Protein AF-A0A316B653-F1 (afdb_monomer_lite)

Secondary structure (DSSP, 8-state):
--------PPPPHHHHHHHHHHHHHHHHS-TT-HHHHHHHHHHHHHHHTTSS-HHHHHHHHHHHHHHHHHTT-

Sequence (73 aa):
IGTNVPRRSKFQDEEIDNMENIILSCSKSNSSDAAISTILMEEMPAYFLGQKDLDAVIKIAQDRAQKVLDERG

Radius of gyration: 19.09 Å; chains: 1; bounding box: 49×30×49 Å

pLDDT: mean 75.76, std 13.11, range [44.09, 90.44]

Foldseek 3Di:
DDDPDPPDPDPDPVNVVVVVVVVVVVVPPPPPPVQLVVLLVVLVVCCVVVVDPPVVSVVSSVVSVVVVVVVVD

Structure (mmCIF, N/CA/C/O backbone):
data_AF-A0A316B653-F1
#
_entry.id   AF-A0A316B653-F1
#
loop_
_atom_site.group_PDB
_atom_site.id
_atom_site.type_symbol
_atom_site.label_atom_id
_atom_site.label_alt_id
_atom_site.label_comp_id
_atom_site.label_asym_id
_atom_site.label_entity_id
_atom_site.label_seq_id
_atom_site.pdbx_PDB_ins_code
_atom_site.Cartn_x
_atom_site.Cartn_y
_atom_site.Cartn_z
_atom_site.occupancy
_atom_site.B_iso_or_equiv
_atom_site.auth_seq_id
_atom_site.auth_comp_id
_atom_site.auth_asym_id
_atom_site.auth_atom_id
_atom_site.pdbx_PDB_model_num
ATOM 1 N N . ILE A 1 1 ? -33.209 2.982 40.796 1.00 44.50 1 ILE A N 1
ATOM 2 C CA . ILE A 1 1 ? -33.217 2.247 39.509 1.00 44.50 1 ILE A CA 1
ATOM 3 C C . ILE A 1 1 ? -31.756 1.984 39.167 1.00 44.50 1 ILE A C 1
ATOM 5 O O . ILE A 1 1 ? -31.042 2.934 38.886 1.00 44.50 1 ILE A O 1
ATOM 9 N N . GLY A 1 2 ? -31.276 0.756 39.382 1.00 44.09 2 GLY A N 1
ATOM 10 C CA . GLY A 1 2 ? -29.864 0.403 39.205 1.00 44.09 2 GLY A CA 1
ATOM 11 C C . GLY A 1 2 ? -29.532 0.240 37.727 1.00 44.09 2 GLY A C 1
ATOM 12 O O . GLY A 1 2 ? -30.209 -0.508 37.024 1.00 44.09 2 GLY A O 1
ATOM 13 N N . THR A 1 3 ? -28.521 0.956 37.246 1.00 50.78 3 THR A N 1
ATOM 14 C CA . THR A 1 3 ? -28.025 0.826 35.878 1.00 50.78 3 THR A CA 1
ATOM 15 C C . THR A 1 3 ? -27.229 -0.472 35.759 1.00 50.78 3 THR A C 1
ATOM 17 O O . THR A 1 3 ? -26.176 -0.650 36.368 1.00 50.78 3 THR A O 1
ATOM 20 N N . ASN A 1 4 ? -27.765 -1.413 34.986 1.00 54.53 4 ASN A N 1
ATOM 21 C CA . ASN A 1 4 ? -27.089 -2.647 34.617 1.00 54.53 4 ASN A CA 1
ATOM 22 C C . ASN A 1 4 ? -26.060 -2.300 33.530 1.00 54.53 4 ASN A C 1
ATOM 24 O O . ASN A 1 4 ? -26.384 -2.266 32.347 1.00 54.53 4 ASN A O 1
ATOM 28 N N . VAL A 1 5 ? -24.847 -1.921 33.942 1.00 62.31 5 VAL A N 1
ATOM 29 C CA . VAL A 1 5 ? -23.720 -1.746 33.018 1.00 62.31 5 VAL A CA 1
ATOM 30 C C . VAL A 1 5 ? -23.310 -3.149 32.564 1.00 62.31 5 VAL A C 1
ATOM 32 O O . VAL A 1 5 ? -22.862 -3.928 33.412 1.00 62.31 5 VAL A O 1
ATOM 35 N N . PRO A 1 6 ? -23.468 -3.521 31.279 1.00 52.88 6 PRO A N 1
ATOM 36 C CA . PRO A 1 6 ? -23.024 -4.826 30.818 1.00 52.88 6 PRO A CA 1
ATOM 37 C C . PRO A 1 6 ? -21.522 -4.923 31.076 1.00 52.88 6 PRO A C 1
ATOM 39 O O . PRO A 1 6 ? -20.753 -4.030 30.708 1.00 52.88 6 PRO A O 1
ATOM 42 N N . ARG A 1 7 ? -21.109 -5.981 31.785 1.00 59.97 7 ARG A N 1
ATOM 43 C CA . ARG A 1 7 ? -19.694 -6.256 32.034 1.00 59.97 7 ARG A CA 1
ATOM 44 C C . ARG A 1 7 ? -18.995 -6.249 30.680 1.00 59.97 7 ARG A C 1
ATOM 46 O O . ARG A 1 7 ? -19.377 -7.030 29.815 1.00 59.97 7 ARG A O 1
ATOM 53 N N . ARG A 1 8 ? -18.006 -5.361 30.519 1.00 60.00 8 ARG A N 1
ATOM 54 C CA . ARG A 1 8 ? -17.049 -5.373 29.405 1.00 60.00 8 ARG A CA 1
ATOM 55 C C . ARG A 1 8 ? -16.703 -6.832 29.126 1.00 60.00 8 ARG A C 1
ATOM 57 O O . ARG A 1 8 ? -16.135 -7.476 30.012 1.00 60.00 8 ARG A O 1
ATOM 64 N N . SER A 1 9 ? -17.111 -7.350 27.969 1.00 63.47 9 SER A N 1
ATOM 65 C CA . SER A 1 9 ? -16.671 -8.657 27.499 1.00 63.47 9 SER A CA 1
ATOM 66 C C . SER A 1 9 ? -15.156 -8.662 27.640 1.00 63.47 9 SER A C 1
ATOM 68 O O . SER A 1 9 ? -14.483 -7.782 27.101 1.00 63.47 9 SER A O 1
ATOM 70 N N . LYS A 1 10 ? -14.630 -9.544 28.493 1.00 64.69 10 LYS A N 1
ATOM 71 C CA . LYS A 1 10 ? -13.189 -9.759 28.522 1.00 64.69 10 LYS A CA 1
ATOM 72 C C . LYS A 1 10 ? -12.852 -10.341 27.159 1.00 64.69 10 LYS A C 1
ATOM 74 O O . LYS A 1 10 ? -13.519 -11.290 26.753 1.00 64.69 10 LYS A O 1
ATOM 79 N N . PHE A 1 11 ? -11.892 -9.730 26.474 1.00 65.25 11 PHE A N 1
ATOM 80 C CA . PHE A 1 11 ? -11.318 -10.345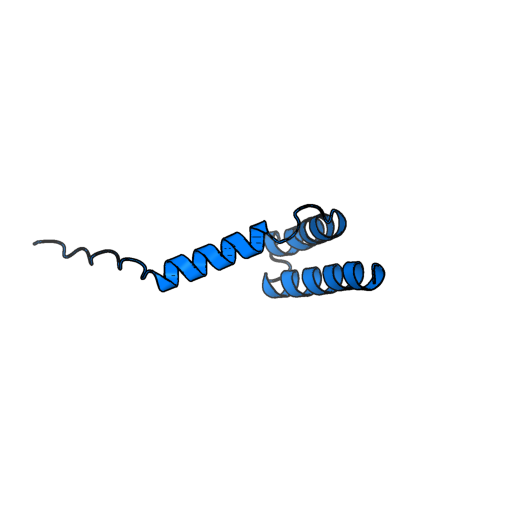 25.289 1.00 65.25 11 PHE A CA 1
ATOM 81 C C . PHE A 1 11 ? -10.839 -11.735 25.685 1.00 65.25 11 PHE A C 1
ATOM 83 O O . PHE A 1 11 ? -10.203 -11.890 26.733 1.00 65.25 11 PHE A O 1
ATOM 90 N N . GLN A 1 12 ? -11.239 -12.727 24.905 1.00 79.50 12 GLN A N 1
ATOM 91 C CA . GLN A 1 12 ? -10.754 -14.081 25.076 1.00 79.50 12 GLN A CA 1
ATOM 92 C C . GLN A 1 12 ? -9.272 -14.118 24.726 1.00 79.50 12 GLN A C 1
ATOM 94 O O . GLN A 1 12 ? -8.804 -13.320 23.912 1.00 79.50 12 GLN A O 1
ATOM 99 N N . ASP A 1 13 ? -8.544 -15.054 25.326 1.00 80.44 13 ASP A N 1
ATOM 100 C CA . ASP A 1 13 ? -7.101 -15.192 25.107 1.00 80.44 13 ASP A CA 1
ATOM 101 C C . ASP A 1 13 ? -6.778 -15.325 23.606 1.00 80.44 13 ASP A C 1
ATOM 103 O O . ASP A 1 13 ? -5.866 -14.676 23.113 1.00 80.44 13 ASP A O 1
ATOM 107 N N . GLU A 1 14 ? -7.628 -16.021 22.843 1.00 76.75 14 GLU A N 1
ATOM 108 C CA . GLU A 1 14 ? -7.516 -16.131 21.382 1.00 76.75 14 GLU A CA 1
ATOM 109 C C . GLU A 1 14 ? -7.612 -14.776 20.657 1.00 76.75 14 GLU A C 1
ATOM 111 O O . GLU A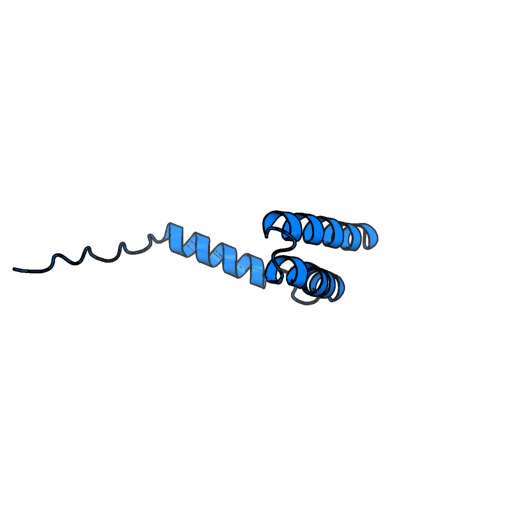 1 14 ? -6.899 -14.537 19.686 1.00 76.75 14 GLU A O 1
ATOM 116 N N . GLU A 1 15 ? -8.463 -13.859 21.123 1.00 76.62 15 GLU A N 1
ATOM 117 C CA . GLU A 1 15 ? -8.587 -12.519 20.535 1.00 76.62 15 GLU A CA 1
ATOM 118 C C . GLU A 1 15 ? -7.348 -11.667 20.842 1.00 76.62 15 GLU A C 1
ATOM 120 O O . GLU A 1 15 ? -6.913 -10.881 19.998 1.00 76.62 15 GLU A O 1
ATOM 125 N N . ILE A 1 16 ? -6.762 -11.848 22.030 1.00 83.31 16 ILE A N 1
ATOM 126 C CA . ILE A 1 16 ? -5.522 -11.185 22.447 1.00 83.31 16 ILE A CA 1
ATOM 127 C C . ILE A 1 16 ? -4.346 -11.711 21.619 1.00 83.31 16 ILE A C 1
ATOM 129 O O . ILE A 1 16 ? -3.609 -10.905 21.052 1.00 83.31 16 ILE A O 1
ATOM 133 N N . ASP A 1 17 ? -4.230 -13.030 21.469 1.00 79.44 17 ASP A N 1
ATOM 134 C CA . ASP A 1 17 ? -3.190 -13.690 20.676 1.00 79.44 17 ASP A CA 1
ATOM 135 C C . ASP A 1 17 ? -3.255 -13.273 19.203 1.00 79.44 17 ASP A C 1
ATOM 137 O O . ASP A 1 17 ? -2.231 -13.048 18.552 1.00 79.44 17 ASP A O 1
ATOM 141 N N . ASN A 1 18 ? -4.462 -13.130 18.650 1.00 81.50 18 ASN A N 1
ATOM 142 C CA . ASN A 1 18 ? -4.635 -12.681 17.271 1.00 81.50 18 ASN A CA 1
ATOM 143 C C . ASN A 1 18 ? -4.179 -11.223 17.104 1.00 81.50 18 ASN A C 1
ATOM 145 O O . ASN A 1 18 ? -3.498 -10.876 16.137 1.00 81.50 18 ASN A O 1
ATOM 149 N N . MET A 1 19 ? -4.496 -10.371 18.081 1.00 80.56 19 MET A N 1
ATOM 150 C CA . MET A 1 19 ? -4.065 -8.975 18.091 1.00 80.56 19 MET A CA 1
ATOM 151 C C . MET A 1 19 ? -2.543 -8.852 18.257 1.00 80.56 19 MET A C 1
ATOM 153 O O . MET A 1 19 ? -1.910 -8.055 17.562 1.00 80.56 19 MET A O 1
ATOM 157 N N . GLU A 1 20 ? -1.939 -9.677 19.114 1.00 80.19 20 GLU A N 1
ATOM 158 C CA . GLU A 1 20 ? -0.488 -9.763 19.288 1.00 80.19 20 GLU A CA 1
ATOM 159 C C . GLU A 1 20 ? 0.206 -10.226 18.001 1.00 80.19 20 GLU A C 1
ATOM 161 O O . GLU A 1 20 ? 1.171 -9.597 17.566 1.00 80.19 20 GLU A O 1
ATOM 166 N N . ASN A 1 21 ? -0.323 -11.248 17.324 1.00 77.88 21 ASN A N 1
ATOM 167 C CA . ASN A 1 21 ? 0.219 -11.722 16.051 1.00 77.88 21 ASN A CA 1
ATOM 168 C C . ASN A 1 21 ? 0.182 -10.651 14.954 1.00 77.88 21 ASN A C 1
ATOM 170 O O . ASN A 1 21 ? 1.153 -10.507 14.208 1.00 77.88 21 ASN A O 1
ATOM 174 N N . ILE A 1 22 ? -0.887 -9.854 14.878 1.00 80.00 22 ILE A N 1
ATOM 175 C CA . ILE A 1 22 ? -0.967 -8.719 13.948 1.00 80.00 22 ILE A CA 1
ATOM 176 C C . ILE A 1 22 ? 0.124 -7.688 14.272 1.00 80.00 22 ILE A C 1
ATOM 178 O O . ILE A 1 22 ? 0.857 -7.268 13.377 1.00 80.00 22 ILE A O 1
ATOM 182 N N . ILE A 1 23 ? 0.301 -7.325 15.545 1.00 75.19 23 ILE A N 1
ATOM 183 C CA . ILE A 1 23 ? 1.335 -6.365 15.968 1.00 75.19 23 ILE A CA 1
ATOM 184 C C . ILE A 1 23 ? 2.745 -6.902 15.672 1.00 75.19 23 ILE A C 1
ATOM 186 O O . ILE A 1 23 ? 3.587 -6.177 15.138 1.00 75.19 23 ILE A O 1
ATOM 190 N N . LEU A 1 24 ? 3.008 -8.177 15.967 1.00 74.38 24 LEU A N 1
ATOM 191 C CA . LEU A 1 24 ? 4.284 -8.837 15.687 1.00 74.38 24 LEU A CA 1
ATOM 192 C C . LEU A 1 24 ? 4.556 -8.975 14.183 1.00 74.38 24 LEU A C 1
ATOM 194 O O . LEU A 1 24 ? 5.711 -8.922 13.761 1.00 74.38 24 LEU A O 1
ATOM 198 N N . SER A 1 25 ? 3.517 -9.117 13.357 1.00 67.31 25 SER A N 1
ATOM 199 C CA . SER A 1 25 ? 3.664 -9.103 11.897 1.00 67.31 25 SER A CA 1
ATOM 200 C C . SER A 1 25 ? 4.135 -7.734 11.393 1.00 67.31 25 SER A C 1
ATOM 202 O O . SER A 1 25 ? 5.029 -7.659 10.550 1.00 67.31 25 SER A O 1
ATOM 204 N N . CYS A 1 26 ? 3.639 -6.650 11.996 1.00 58.69 26 CYS A N 1
ATOM 205 C CA . CYS A 1 26 ? 4.082 -5.293 11.696 1.00 58.69 26 CYS A CA 1
ATOM 206 C C . CYS A 1 26 ? 5.508 -5.020 12.201 1.00 58.69 26 CYS A C 1
ATOM 208 O O . CYS A 1 26 ? 6.234 -4.262 11.565 1.00 58.69 26 CYS A O 1
ATOM 210 N N . SER A 1 27 ? 5.934 -5.636 13.313 1.00 58.44 27 SER A N 1
ATOM 211 C CA . SER A 1 27 ? 7.291 -5.454 13.858 1.00 58.44 27 SER A CA 1
ATOM 212 C C . SER A 1 27 ? 8.361 -6.286 13.141 1.00 58.44 27 SER A C 1
ATOM 214 O O . SER A 1 27 ? 9.512 -5.859 13.059 1.00 58.44 27 SER A O 1
ATOM 216 N N . LYS A 1 28 ? 7.993 -7.453 12.590 1.00 53.06 28 LYS A N 1
ATOM 217 C CA . LYS A 1 28 ? 8.866 -8.291 11.745 1.00 53.06 28 LYS A CA 1
ATOM 218 C C . LYS A 1 28 ? 8.920 -7.843 10.286 1.00 53.06 28 LYS A C 1
ATOM 220 O O . LYS A 1 28 ? 9.809 -8.282 9.558 1.00 53.06 28 LYS A O 1
ATOM 225 N N . SER A 1 29 ? 8.004 -6.979 9.851 1.00 51.75 29 SER A N 1
ATOM 226 C CA . SER A 1 29 ? 8.121 -6.282 8.574 1.00 51.75 29 SER A CA 1
ATOM 227 C C . SER A 1 29 ? 9.296 -5.314 8.671 1.00 51.75 29 SER A C 1
ATOM 229 O O . SER A 1 29 ? 9.137 -4.198 9.155 1.00 51.75 29 SER A O 1
ATOM 231 N N . ASN A 1 30 ? 10.481 -5.784 8.267 1.00 52.28 30 ASN A N 1
ATOM 232 C CA . ASN A 1 30 ? 11.735 -5.037 8.182 1.00 52.28 30 ASN A CA 1
ATOM 233 C C . ASN A 1 30 ? 11.487 -3.548 7.914 1.00 52.28 30 ASN A C 1
ATOM 235 O O . ASN A 1 30 ? 11.206 -3.128 6.792 1.00 52.28 30 ASN A O 1
ATOM 239 N N . SER A 1 31 ? 11.611 -2.752 8.969 1.00 51.28 31 SER A N 1
ATOM 240 C CA . SER A 1 31 ? 11.321 -1.323 9.014 1.00 51.28 31 SER A CA 1
ATOM 241 C C . SER A 1 31 ? 12.335 -0.465 8.241 1.00 51.28 31 SER A C 1
ATOM 243 O O . SER A 1 31 ? 12.649 0.642 8.668 1.00 51.28 31 SER A O 1
ATOM 245 N N . SER A 1 32 ? 12.919 -0.954 7.145 1.00 55.03 32 SER A N 1
ATOM 246 C CA . SER A 1 32 ? 14.017 -0.260 6.461 1.00 55.03 32 SER A CA 1
ATOM 247 C C . SER A 1 32 ? 14.010 -0.404 4.943 1.00 55.03 32 SER A C 1
ATOM 249 O O . SER A 1 32 ? 15.015 -0.088 4.302 1.00 55.03 32 SER A O 1
ATOM 251 N N . ASP A 1 33 ? 12.911 -0.834 4.329 1.00 64.88 33 ASP A N 1
ATOM 252 C CA . ASP A 1 33 ? 12.818 -0.653 2.888 1.00 64.88 33 ASP A CA 1
ATOM 253 C C . ASP A 1 33 ? 12.362 0.774 2.588 1.00 64.88 33 ASP A C 1
ATOM 255 O O . ASP A 1 33 ? 11.169 1.066 2.502 1.00 64.88 33 ASP A O 1
ATOM 259 N N . ALA A 1 34 ? 13.336 1.686 2.496 1.00 73.81 34 ALA A N 1
ATOM 260 C CA . ALA A 1 34 ? 13.093 3.101 2.228 1.00 73.81 34 ALA A CA 1
ATOM 261 C C . ALA A 1 34 ? 12.186 3.296 1.002 1.00 73.81 34 ALA A C 1
ATOM 263 O O . ALA A 1 34 ? 11.364 4.206 0.993 1.00 73.81 34 ALA A O 1
ATOM 264 N N . ALA A 1 35 ? 12.271 2.402 0.012 1.00 77.00 35 ALA A N 1
ATOM 265 C CA . ALA A 1 35 ? 11.400 2.420 -1.155 1.00 77.00 35 ALA A CA 1
ATOM 266 C C . ALA A 1 35 ? 9.931 2.121 -0.803 1.00 77.00 35 ALA A C 1
ATOM 268 O O . ALA A 1 35 ? 9.043 2.831 -1.269 1.00 77.00 35 ALA A O 1
ATOM 269 N N . ILE A 1 36 ? 9.660 1.136 0.062 1.00 78.06 36 ILE A N 1
ATOM 270 C CA . ILE A 1 36 ? 8.295 0.808 0.511 1.00 78.06 36 ILE A CA 1
ATOM 271 C C . ILE A 1 36 ? 7.731 1.931 1.391 1.00 78.06 36 ILE A C 1
ATOM 273 O O . ILE A 1 36 ? 6.588 2.344 1.202 1.00 78.06 36 ILE A O 1
ATOM 277 N N . SER A 1 37 ? 8.538 2.492 2.296 1.00 80.44 37 SER A N 1
ATOM 278 C CA . SER A 1 37 ? 8.130 3.652 3.102 1.00 80.44 37 SER A CA 1
ATOM 279 C C . SER A 1 37 ? 7.788 4.869 2.236 1.00 80.44 37 SER A C 1
ATOM 281 O O . SER A 1 37 ? 6.797 5.551 2.500 1.00 80.44 37 SER A O 1
ATOM 283 N N . THR A 1 38 ? 8.558 5.121 1.174 1.00 85.19 38 THR A N 1
ATOM 284 C CA . THR A 1 38 ? 8.266 6.181 0.199 1.00 85.19 38 THR A CA 1
ATOM 285 C C . THR A 1 38 ? 6.955 5.923 -0.543 1.00 85.19 38 THR A C 1
ATOM 287 O O . THR A 1 38 ? 6.131 6.828 -0.634 1.00 85.19 38 THR A O 1
ATOM 290 N N . ILE A 1 39 ? 6.707 4.689 -0.997 1.00 85.50 39 ILE A N 1
ATOM 291 C CA . ILE A 1 39 ? 5.449 4.316 -1.667 1.00 85.50 39 ILE A CA 1
ATOM 292 C C . ILE A 1 39 ? 4.240 4.620 -0.773 1.00 85.50 39 ILE A C 1
ATOM 294 O O . ILE A 1 39 ? 3.262 5.210 -1.229 1.00 85.50 39 ILE A O 1
ATOM 298 N N . LEU A 1 40 ? 4.312 4.266 0.513 1.00 82.56 40 LEU A N 1
ATOM 299 C CA . LEU A 1 40 ? 3.234 4.549 1.461 1.00 82.56 40 LEU A CA 1
ATOM 300 C C . LEU A 1 40 ? 3.035 6.057 1.661 1.00 82.56 40 LEU A C 1
ATOM 302 O O . LEU A 1 40 ? 1.904 6.536 1.647 1.00 82.56 40 LEU A O 1
ATOM 306 N N . MET A 1 41 ? 4.118 6.8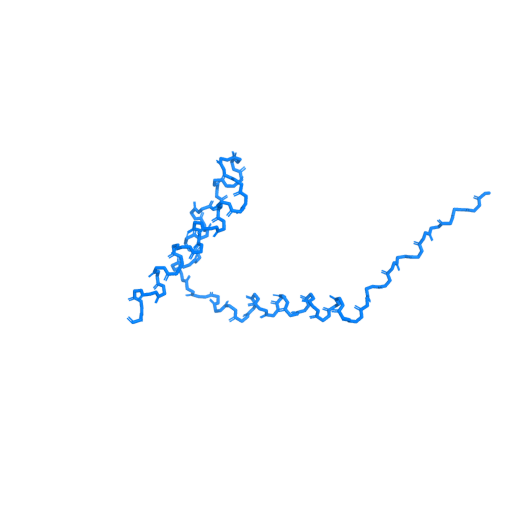21 1.805 1.00 85.12 41 MET A N 1
ATOM 307 C CA . MET A 1 41 ? 4.043 8.274 1.977 1.00 85.12 41 MET A CA 1
ATOM 308 C C . MET A 1 41 ? 3.438 8.986 0.757 1.00 85.12 41 MET A C 1
ATOM 310 O O . MET A 1 41 ? 2.768 10.004 0.915 1.00 85.12 41 MET A O 1
ATOM 314 N N . GLU A 1 42 ? 3.640 8.451 -0.445 1.00 86.50 42 GLU A N 1
ATOM 315 C CA . GLU A 1 42 ? 3.096 9.008 -1.684 1.00 86.50 42 GLU A CA 1
ATOM 316 C C . GLU A 1 42 ? 1.613 8.684 -1.905 1.00 86.50 42 GLU A C 1
ATOM 318 O O . GLU A 1 42 ? 0.879 9.523 -2.426 1.00 86.50 42 GLU A O 1
ATOM 323 N N . GLU A 1 43 ? 1.147 7.494 -1.513 1.00 83.44 43 GLU A N 1
ATOM 324 C CA . GLU A 1 43 ? -0.234 7.063 -1.782 1.00 83.44 43 GLU A CA 1
ATOM 325 C C . GLU A 1 43 ? -1.225 7.448 -0.668 1.00 83.44 43 GLU A C 1
ATOM 327 O O . GLU A 1 43 ? -2.415 7.643 -0.930 1.00 83.44 43 GLU A O 1
ATOM 332 N N . MET A 1 44 ? -0.753 7.627 0.570 1.00 84.69 44 MET A N 1
ATOM 333 C CA . MET A 1 44 ? -1.598 7.997 1.716 1.00 84.69 44 MET A CA 1
ATOM 334 C C . MET A 1 44 ? -2.310 9.363 1.595 1.00 84.69 44 MET A C 1
ATOM 336 O O . MET A 1 44 ? -3.466 9.454 2.019 1.00 84.69 44 MET A O 1
ATOM 340 N N . PRO A 1 45 ? -1.722 10.426 1.003 1.00 87.19 45 PRO A N 1
ATOM 341 C CA . PRO A 1 45 ? -2.413 11.702 0.814 1.00 87.19 45 PRO A CA 1
ATOM 342 C C . PRO A 1 45 ? -3.717 11.578 0.020 1.00 87.19 45 PRO A C 1
ATOM 344 O O . PRO A 1 45 ? -4.683 12.265 0.338 1.00 87.19 45 PRO A O 1
ATOM 347 N N . ALA A 1 46 ? -3.789 10.679 -0.967 1.00 84.56 46 ALA A N 1
ATOM 348 C CA . ALA A 1 46 ? -4.998 10.482 -1.769 1.00 84.56 46 ALA A CA 1
ATOM 349 C C . ALA A 1 46 ? -6.169 9.927 -0.938 1.00 84.56 46 ALA A C 1
ATOM 351 O O . ALA A 1 46 ? -7.318 10.297 -1.184 1.00 84.56 46 ALA A O 1
ATOM 352 N N . TYR A 1 47 ? -5.880 9.096 0.069 1.00 85.00 47 TYR A N 1
ATOM 353 C CA . TYR A 1 47 ? -6.880 8.641 1.036 1.00 85.00 47 TYR A CA 1
ATOM 354 C C . TYR A 1 47 ? -7.345 9.786 1.941 1.00 85.00 47 TYR A C 1
ATOM 356 O O . TYR A 1 47 ? -8.541 10.037 2.064 1.00 85.00 47 TYR A O 1
ATOM 364 N N . PHE A 1 48 ? -6.409 10.543 2.521 1.00 84.62 48 PHE A N 1
ATOM 365 C CA . PHE A 1 48 ? -6.753 11.650 3.422 1.00 84.62 48 PHE A CA 1
ATOM 366 C C . PHE A 1 48 ? -7.470 12.814 2.728 1.00 84.62 48 PHE A C 1
ATOM 368 O O . PHE A 1 48 ? -8.262 13.510 3.358 1.00 84.62 48 PHE A O 1
ATOM 375 N N . LEU A 1 49 ? -7.227 13.013 1.432 1.00 90.19 49 LEU A N 1
ATOM 376 C CA . LEU A 1 49 ? -7.940 13.985 0.602 1.00 90.19 49 LEU A CA 1
ATOM 377 C C . LEU A 1 49 ? -9.296 13.462 0.096 1.00 90.19 49 LEU A C 1
ATOM 379 O O . LEU A 1 49 ? -9.985 14.184 -0.624 1.00 90.19 49 LEU A O 1
ATOM 383 N N . GLY A 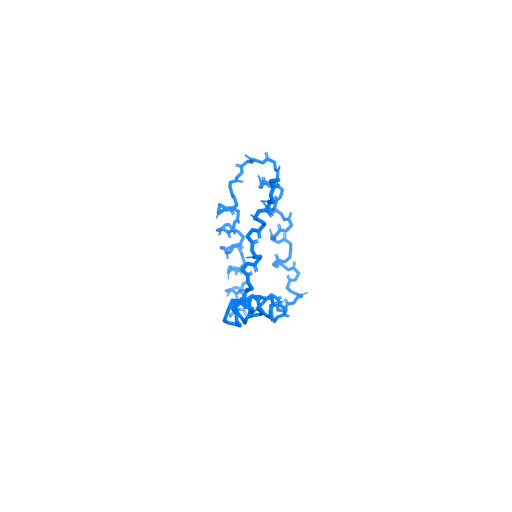1 50 ? -9.674 12.220 0.427 1.00 87.38 50 GLY A N 1
ATOM 384 C CA . GLY A 1 50 ? -10.916 11.591 -0.030 1.00 87.38 50 GLY A CA 1
ATOM 385 C C . GLY A 1 50 ? -10.962 11.329 -1.538 1.00 87.38 50 GLY A C 1
ATOM 386 O O . GLY A 1 50 ? -12.039 11.174 -2.104 1.00 87.38 50 GLY A O 1
ATOM 387 N N . GLN A 1 51 ? -9.807 11.316 -2.210 1.00 86.44 51 GLN A N 1
ATOM 388 C CA . GLN A 1 51 ? -9.701 11.071 -3.652 1.00 86.44 51 GLN A CA 1
ATOM 389 C C . GLN A 1 51 ? -9.737 9.575 -3.990 1.00 86.44 51 GLN A C 1
ATOM 391 O O . GLN A 1 51 ? -10.085 9.205 -5.110 1.00 86.44 51 GLN A O 1
ATOM 396 N N . LYS A 1 52 ? -9.346 8.719 -3.040 1.00 86.00 52 LYS A N 1
ATOM 397 C CA . LYS A 1 52 ? -9.340 7.258 -3.158 1.00 86.00 52 LYS A CA 1
ATOM 398 C C . LYS A 1 52 ? -9.786 6.636 -1.837 1.00 86.00 52 LYS A C 1
ATOM 400 O O . LYS A 1 52 ? -9.386 7.104 -0.774 1.00 86.00 52 LYS A O 1
ATOM 405 N N . ASP A 1 53 ? -10.537 5.544 -1.909 1.00 90.44 53 ASP A N 1
ATOM 406 C CA . ASP A 1 53 ? -10.825 4.729 -0.730 1.00 90.44 53 ASP A CA 1
ATOM 407 C C . ASP A 1 53 ? -9.573 3.986 -0.253 1.00 90.44 53 ASP A C 1
ATOM 409 O O . ASP A 1 53 ? -8.643 3.728 -1.027 1.00 90.44 53 ASP A O 1
ATOM 413 N N . LEU A 1 54 ? -9.569 3.605 1.026 1.00 84.19 54 LEU A N 1
ATOM 414 C CA . LEU A 1 54 ? -8.435 2.928 1.656 1.00 84.19 54 LEU A CA 1
ATOM 415 C C . LEU A 1 54 ? -8.029 1.658 0.892 1.00 84.19 54 LEU A C 1
ATOM 417 O O . LEU A 1 54 ? -6.847 1.457 0.628 1.00 84.19 54 LEU A O 1
ATOM 421 N N . ASP A 1 55 ? -9.000 0.857 0.448 1.00 87.31 55 ASP A N 1
ATOM 422 C CA . ASP A 1 55 ? -8.758 -0.356 -0.345 1.00 87.31 55 ASP A CA 1
ATOM 423 C C . ASP A 1 55 ? -8.057 -0.068 -1.680 1.00 87.31 55 ASP A C 1
ATOM 425 O O . ASP A 1 55 ? -7.214 -0.847 -2.129 1.00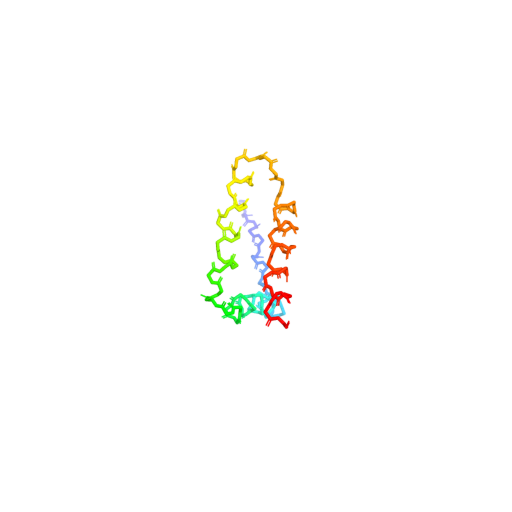 87.31 55 ASP A O 1
ATOM 429 N N . ALA A 1 56 ? -8.388 1.052 -2.329 1.00 86.06 56 ALA A N 1
ATOM 430 C CA . ALA A 1 56 ? -7.752 1.448 -3.581 1.00 86.06 56 ALA A CA 1
ATOM 431 C C . ALA A 1 56 ? -6.300 1.884 -3.345 1.00 86.06 56 ALA A C 1
ATOM 433 O O . ALA A 1 56 ? -5.413 1.508 -4.112 1.00 86.06 56 ALA A O 1
ATOM 434 N N . VAL A 1 57 ? -6.046 2.623 -2.263 1.00 86.69 57 VAL A N 1
ATOM 435 C CA . VAL A 1 57 ? -4.692 3.011 -1.842 1.00 86.69 57 VAL A CA 1
ATOM 436 C C . VAL A 1 57 ? -3.852 1.787 -1.480 1.00 86.69 57 VAL A C 1
ATOM 43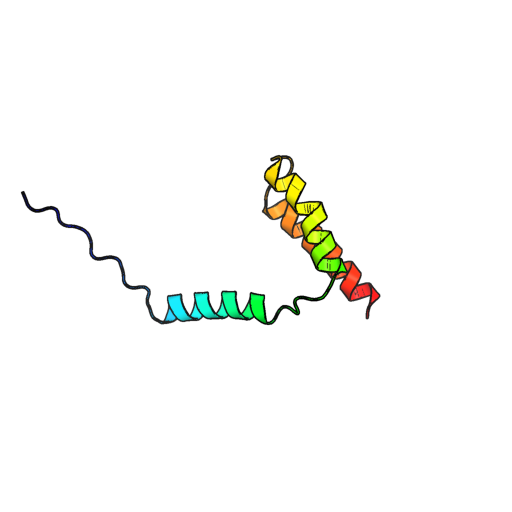8 O O . VAL A 1 57 ? -2.722 1.676 -1.952 1.00 86.69 57 VAL A O 1
ATOM 441 N N . ILE A 1 58 ? -4.411 0.830 -0.733 1.00 85.75 58 ILE A N 1
ATOM 442 C CA . ILE A 1 58 ? -3.727 -0.417 -0.364 1.00 85.75 58 ILE A CA 1
ATOM 443 C C . ILE A 1 58 ? -3.342 -1.215 -1.611 1.00 85.75 58 ILE A C 1
ATOM 445 O O . ILE A 1 58 ? -2.187 -1.613 -1.734 1.00 85.75 58 ILE A O 1
ATOM 449 N N . LYS A 1 59 ? -4.263 -1.405 -2.568 1.00 89.44 59 LYS A N 1
ATOM 450 C CA . LYS A 1 59 ? -3.963 -2.138 -3.811 1.00 89.44 59 LYS A CA 1
ATOM 451 C C . LYS A 1 59 ? -2.825 -1.501 -4.605 1.00 89.44 59 LYS A C 1
ATOM 453 O O . LYS A 1 59 ? -1.960 -2.218 -5.100 1.00 89.44 59 LYS A O 1
ATOM 458 N N . ILE A 1 60 ? -2.810 -0.172 -4.714 1.00 88.56 60 ILE A N 1
ATOM 459 C CA . ILE A 1 60 ? -1.754 0.552 -5.435 1.00 88.56 60 ILE A CA 1
ATOM 460 C C . ILE A 1 60 ? -0.423 0.440 -4.689 1.00 88.56 60 ILE A C 1
ATOM 462 O O . ILE A 1 60 ? 0.595 0.122 -5.301 1.00 88.56 60 ILE A O 1
ATOM 466 N N . ALA A 1 61 ? -0.420 0.656 -3.373 1.00 87.62 61 ALA A N 1
ATOM 467 C CA . ALA A 1 61 ? 0.786 0.537 -2.564 1.00 87.62 61 ALA A CA 1
ATOM 468 C C . ALA A 1 61 ? 1.372 -0.882 -2.624 1.00 87.62 61 ALA A C 1
ATOM 470 O O . ALA A 1 61 ? 2.585 -1.040 -2.738 1.00 87.62 61 ALA A O 1
ATOM 471 N N . GLN A 1 62 ? 0.516 -1.907 -2.611 1.00 86.69 62 GLN A N 1
ATOM 472 C CA . GLN A 1 62 ? 0.920 -3.306 -2.678 1.00 86.69 62 GLN A CA 1
ATOM 473 C C . GLN A 1 62 ? 1.487 -3.683 -4.055 1.00 86.69 62 GLN A C 1
ATOM 475 O O . GLN A 1 62 ? 2.540 -4.308 -4.108 1.00 86.69 62 GLN A O 1
ATOM 480 N N . ASP A 1 63 ? 0.865 -3.248 -5.160 1.00 90.38 63 ASP A N 1
ATOM 481 C CA . ASP A 1 63 ? 1.400 -3.441 -6.522 1.00 90.38 63 ASP A CA 1
ATOM 482 C C . ASP A 1 63 ? 2.782 -2.790 -6.686 1.00 90.38 63 ASP A C 1
ATOM 484 O O . ASP A 1 63 ? 3.727 -3.396 -7.192 1.00 90.38 63 ASP A O 1
ATOM 488 N N . ARG A 1 64 ? 2.927 -1.553 -6.199 1.00 89.81 64 ARG A N 1
ATOM 489 C CA . ARG A 1 64 ? 4.189 -0.809 -6.259 1.00 89.81 64 ARG A CA 1
ATOM 490 C C . ARG A 1 64 ? 5.272 -1.437 -5.384 1.00 89.81 64 ARG A C 1
ATOM 492 O O . ARG A 1 64 ? 6.419 -1.518 -5.813 1.00 89.81 64 ARG A O 1
ATOM 499 N N . ALA A 1 65 ? 4.922 -1.887 -4.181 1.00 86.19 65 ALA A N 1
ATOM 500 C CA . ALA A 1 65 ? 5.857 -2.575 -3.299 1.00 86.19 65 ALA A CA 1
ATOM 501 C C . ALA A 1 65 ? 6.295 -3.918 -3.899 1.00 86.19 65 ALA A C 1
ATOM 503 O O . ALA A 1 65 ? 7.481 -4.232 -3.867 1.00 86.19 65 ALA A O 1
ATOM 504 N N . GLN A 1 66 ? 5.370 -4.671 -4.505 1.00 83.62 66 GLN A N 1
ATOM 505 C CA . GLN A 1 66 ? 5.683 -5.943 -5.152 1.00 83.62 66 GLN A CA 1
ATOM 506 C C . GLN A 1 66 ? 6.657 -5.760 -6.320 1.00 83.62 66 GLN A C 1
ATOM 508 O O . GLN A 1 66 ? 7.636 -6.489 -6.388 1.00 83.62 66 GLN A O 1
ATOM 513 N N . LYS A 1 67 ? 6.484 -4.729 -7.159 1.00 88.38 67 LYS A N 1
ATOM 514 C CA . LYS A 1 67 ? 7.452 -4.404 -8.225 1.00 88.38 67 LYS A CA 1
ATOM 515 C C . LYS A 1 67 ? 8.861 -4.152 -7.695 1.00 88.38 67 LYS A C 1
ATOM 517 O O . LYS A 1 67 ? 9.820 -4.669 -8.251 1.00 88.38 67 LYS A O 1
ATOM 522 N N . VAL A 1 68 ? 8.993 -3.393 -6.606 1.00 83.44 68 VAL A N 1
ATOM 523 C CA . VAL A 1 68 ? 10.303 -3.135 -5.982 1.00 83.44 68 VAL A CA 1
ATOM 524 C C . VAL A 1 68 ? 10.944 -4.427 -5.472 1.00 83.44 68 VAL A C 1
ATOM 526 O O . VAL A 1 68 ? 12.162 -4.574 -5.545 1.00 83.44 68 VAL A O 1
ATOM 529 N N . LEU A 1 69 ? 10.146 -5.353 -4.940 1.00 82.12 69 LEU A N 1
ATOM 530 C CA . LEU A 1 69 ? 10.635 -6.658 -4.498 1.00 82.12 69 LEU A CA 1
ATOM 531 C C . LEU A 1 69 ? 11.030 -7.543 -5.687 1.00 82.12 69 LEU A C 1
ATOM 533 O O . LEU A 1 69 ? 12.086 -8.168 -5.636 1.00 82.12 69 LEU A O 1
ATOM 537 N N . ASP A 1 70 ? 10.234 -7.544 -6.757 1.00 84.50 70 ASP A N 1
ATOM 538 C CA . ASP A 1 70 ? 10.489 -8.313 -7.979 1.00 84.50 70 ASP A CA 1
ATOM 539 C C . ASP A 1 70 ? 11.760 -7.830 -8.701 1.00 84.50 70 ASP A C 1
ATOM 541 O O . ASP A 1 70 ? 12.527 -8.642 -9.202 1.00 84.50 70 ASP A O 1
ATOM 545 N N . GLU A 1 71 ? 12.037 -6.521 -8.709 1.00 81.50 71 GLU A N 1
ATOM 546 C CA . GLU A 1 71 ? 13.263 -5.935 -9.281 1.00 81.50 71 GLU A CA 1
ATOM 547 C C . GLU A 1 71 ? 14.536 -6.252 -8.476 1.00 81.50 71 GLU A C 1
ATOM 549 O O . GLU A 1 71 ? 15.650 -6.084 -8.974 1.00 81.50 71 GLU A O 1
ATOM 554 N N . ARG A 1 72 ? 14.388 -6.685 -7.220 1.00 77.50 72 ARG A N 1
ATOM 555 C CA . ARG A 1 72 ? 15.497 -7.106 -6.348 1.00 77.50 72 ARG A CA 1
ATOM 556 C C . ARG A 1 72 ? 15.737 -8.618 -6.372 1.00 77.50 72 ARG A C 1
ATOM 558 O O . ARG A 1 72 ? 16.672 -9.065 -5.704 1.00 77.50 72 ARG A O 1
ATOM 565 N N . GLY A 1 73 ? 14.887 -9.364 -7.084 1.00 55.69 73 GLY A N 1
ATOM 566 C CA . GLY A 1 73 ? 14.968 -10.808 -7.311 1.00 55.69 73 GLY A CA 1
ATOM 567 C C . GLY A 1 73 ? 15.887 -11.173 -8.465 1.00 55.69 73 GLY A C 1
ATOM 568 O O . GLY A 1 73 ? 15.634 -10.703 -9.594 1.00 55.69 73 GLY A O 1
#